Protein AF-A0A952M1B8-F1 (afdb_monomer_lite)

Structure (mmCIF, N/CA/C/O backbone):
data_AF-A0A952M1B8-F1
#
_entry.id   AF-A0A952M1B8-F1
#
loop_
_atom_site.group_PDB
_atom_site.id
_atom_site.type_symbol
_atom_site.label_atom_id
_atom_site.label_alt_id
_atom_site.label_comp_id
_atom_site.label_asym_id
_atom_site.label_entity_id
_atom_site.label_seq_id
_atom_site.pdbx_PDB_ins_code
_atom_site.Cartn_x
_atom_site.Cartn_y
_atom_site.Cartn_z
_atom_site.occupancy
_atom_site.B_iso_or_equiv
_atom_site.auth_seq_id
_atom_site.auth_comp_id
_atom_site.auth_asym_id
_atom_site.auth_atom_id
_atom_site.pdbx_PDB_model_num
ATOM 1 N N . GLY A 1 1 ? 20.178 -4.001 4.125 1.00 76.50 1 GLY A N 1
ATOM 2 C CA . GLY A 1 1 ? 19.374 -3.324 3.094 1.00 76.50 1 GLY A CA 1
ATOM 3 C C . GLY A 1 1 ? 18.760 -4.343 2.163 1.00 76.50 1 GLY A C 1
ATOM 4 O O . GLY A 1 1 ? 19.318 -4.590 1.111 1.00 76.50 1 GLY A O 1
ATOM 5 N N . GLY A 1 2 ? 17.657 -4.959 2.580 1.00 93.06 2 GLY A N 1
ATOM 6 C CA . GLY A 1 2 ? 16.921 -5.959 1.792 1.00 93.06 2 GLY A CA 1
ATOM 7 C C . GLY A 1 2 ? 15.444 -6.032 2.185 1.00 93.06 2 GLY A C 1
ATOM 8 O O . GLY A 1 2 ? 14.779 -7.016 1.898 1.00 93.06 2 GLY A O 1
ATOM 9 N N . ALA A 1 3 ? 14.955 -5.012 2.896 1.00 93.75 3 ALA A N 1
ATOM 10 C CA . ALA A 1 3 ? 13.543 -4.875 3.206 1.00 93.75 3 ALA A CA 1
ATOM 11 C C . ALA A 1 3 ? 12.838 -4.203 2.026 1.00 93.75 3 ALA A C 1
ATOM 13 O O . ALA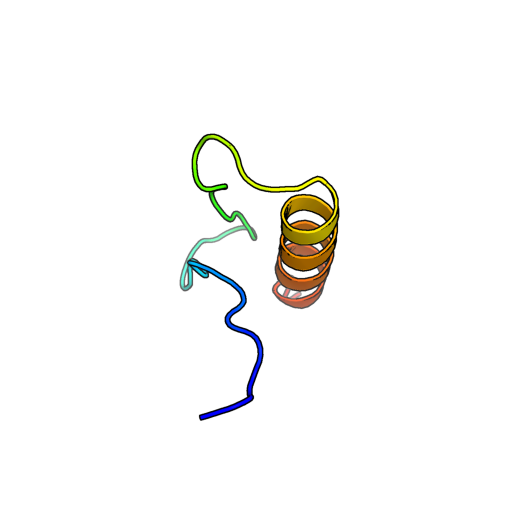 A 1 3 ? 13.415 -3.337 1.365 1.00 93.75 3 ALA A O 1
ATOM 14 N N . GLN A 1 4 ? 11.589 -4.588 1.791 1.00 92.94 4 GLN A N 1
ATOM 15 C CA . GLN A 1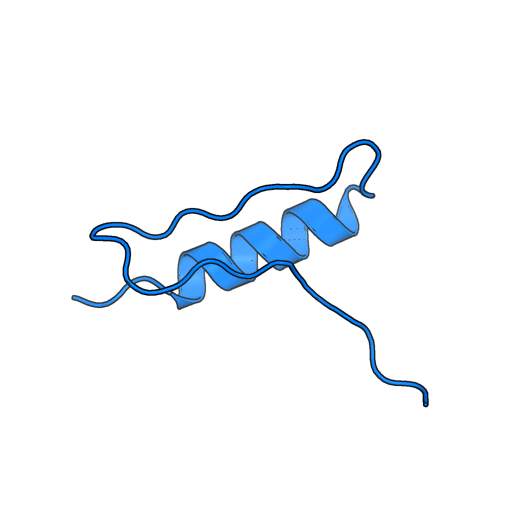 4 ? 10.732 -3.918 0.826 1.00 92.94 4 GLN A CA 1
ATOM 16 C C . GLN A 1 4 ? 10.209 -2.609 1.423 1.00 92.94 4 GLN A C 1
ATOM 18 O O . GLN A 1 4 ? 9.722 -2.587 2.552 1.00 92.94 4 GLN A O 1
ATOM 23 N N . ALA A 1 5 ? 10.297 -1.523 0.659 1.00 93.75 5 ALA A N 1
ATOM 24 C CA . ALA A 1 5 ? 9.663 -0.262 1.018 1.00 93.75 5 ALA A CA 1
ATOM 25 C C . ALA A 1 5 ? 8.202 -0.266 0.545 1.00 93.75 5 ALA A C 1
ATOM 27 O O . ALA A 1 5 ? 7.936 -0.554 -0.620 1.00 93.75 5 ALA A O 1
ATOM 28 N N . ILE A 1 6 ? 7.270 0.067 1.440 1.00 95.44 6 ILE A N 1
ATOM 29 C CA . ILE A 1 6 ? 5.840 0.230 1.143 1.00 95.44 6 ILE A CA 1
ATOM 30 C C . ILE A 1 6 ? 5.447 1.641 1.583 1.00 95.44 6 ILE A C 1
ATOM 32 O O . ILE A 1 6 ? 5.605 1.984 2.754 1.00 95.44 6 ILE A O 1
ATOM 36 N N . GLY A 1 7 ? 4.966 2.465 0.653 1.00 93.69 7 GLY A N 1
ATOM 37 C CA . GLY A 1 7 ? 4.536 3.832 0.941 1.00 93.69 7 GLY A CA 1
ATOM 38 C C . GLY A 1 7 ? 4.692 4.786 -0.248 1.00 93.69 7 GLY A C 1
ATOM 39 O O . GLY A 1 7 ? 5.025 4.340 -1.349 1.00 93.69 7 GLY A O 1
ATOM 40 N N . PRO A 1 8 ? 4.473 6.097 -0.039 1.00 95.75 8 PRO A N 1
ATOM 41 C CA . PRO A 1 8 ? 4.267 6.770 1.253 1.00 95.75 8 PRO A CA 1
ATOM 42 C C . PRO A 1 8 ? 2.951 6.382 1.952 1.00 95.75 8 PRO A C 1
ATOM 44 O O . PRO A 1 8 ? 1.972 6.063 1.288 1.00 95.75 8 PRO A O 1
ATOM 47 N N . ILE A 1 9 ? 2.935 6.407 3.293 1.00 97.50 9 ILE A N 1
ATOM 48 C CA . ILE A 1 9 ? 1.745 6.116 4.115 1.00 97.50 9 ILE A CA 1
ATOM 49 C C . ILE A 1 9 ? 1.297 7.407 4.799 1.00 97.50 9 ILE A C 1
ATOM 51 O O . ILE A 1 9 ? 2.067 8.006 5.553 1.00 97.50 9 ILE A O 1
ATOM 55 N N . LEU A 1 10 ? 0.061 7.834 4.551 1.00 97.56 10 LEU A N 1
ATOM 56 C CA . LEU A 1 10 ? -0.531 9.000 5.205 1.00 97.56 10 LEU A CA 1
ATOM 57 C C . LEU A 1 10 ? -1.089 8.606 6.577 1.00 97.56 10 LEU A C 1
ATOM 59 O O . LEU A 1 10 ? -1.588 7.500 6.765 1.00 97.56 10 LEU A O 1
ATOM 63 N N . GLN A 1 11 ? -1.009 9.511 7.549 1.00 96.62 11 GLN A N 1
ATOM 64 C CA . GLN A 1 11 ? -1.463 9.284 8.924 1.00 96.62 11 GLN A CA 1
ATOM 65 C C . GLN A 1 11 ? -2.225 10.510 9.441 1.00 96.62 11 GLN A C 1
ATOM 67 O O . GLN A 1 11 ? -2.008 11.624 8.968 1.00 96.62 11 GLN A O 1
ATOM 72 N N . GLY A 1 12 ? -3.113 10.304 10.419 1.00 95.12 12 GLY A N 1
ATOM 73 C CA . GLY A 1 12 ? -3.846 11.390 11.087 1.00 95.12 12 GLY A CA 1
ATOM 74 C C . GLY A 1 12 ? -5.068 11.931 10.333 1.00 95.12 12 GLY A C 1
ATOM 75 O O . GLY A 1 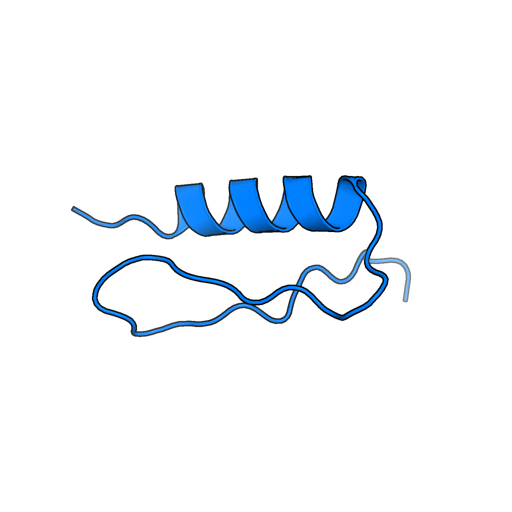12 ? -5.583 12.985 10.691 1.00 95.12 12 GLY A O 1
ATOM 76 N N . LEU A 1 13 ? -5.539 11.236 9.295 1.00 95.88 13 LEU A N 1
ATOM 77 C CA . LEU A 1 13 ? -6.764 11.590 8.573 1.00 95.88 13 LEU A CA 1
ATOM 78 C C . LEU A 1 13 ? -7.999 10.974 9.248 1.00 95.88 13 LEU A C 1
ATOM 80 O O . LEU A 1 13 ? -7.930 9.864 9.765 1.00 95.88 13 LEU A O 1
ATOM 84 N N . ASN A 1 14 ? -9.155 11.646 9.154 1.00 95.25 14 ASN A N 1
ATOM 85 C CA . ASN A 1 14 ? -10.436 11.134 9.679 1.00 95.25 14 ASN A CA 1
ATOM 86 C C . ASN A 1 14 ? -10.900 9.828 9.012 1.00 95.25 14 ASN A C 1
ATOM 88 O O . ASN A 1 14 ? -11.740 9.120 9.557 1.00 95.25 14 ASN A O 1
ATOM 92 N N . LYS A 1 15 ? -10.424 9.546 7.795 1.00 95.50 15 LYS A N 1
ATOM 93 C CA . LYS A 1 15 ? -10.662 8.291 7.078 1.00 95.50 15 LYS A CA 1
ATOM 94 C C . LYS A 1 15 ? -9.364 7.846 6.412 1.00 95.50 15 LYS A C 1
ATOM 96 O O . LYS A 1 15 ? -8.628 8.719 5.940 1.00 95.50 15 LYS A O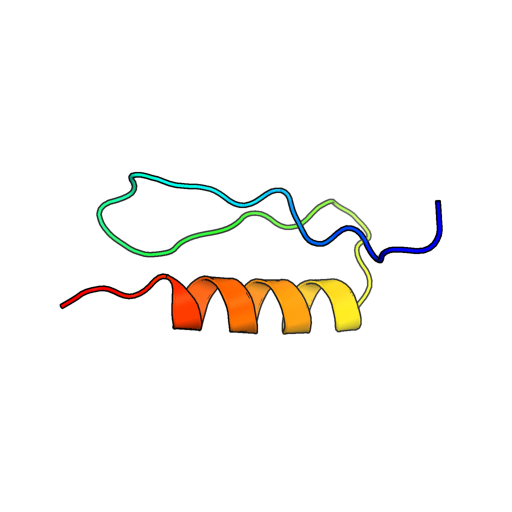 1
ATOM 101 N N . PRO A 1 16 ? -9.099 6.533 6.318 1.00 97.38 16 PRO A N 1
ATOM 102 C CA . PRO A 1 16 ? -7.908 6.039 5.648 1.00 97.38 16 PRO A CA 1
ATOM 103 C C . PRO A 1 16 ? -7.877 6.451 4.185 1.00 97.38 16 PRO A C 1
ATOM 105 O O . PRO A 1 16 ? -8.834 6.252 3.435 1.00 97.38 16 PRO A O 1
ATOM 108 N N . MET A 1 17 ? -6.755 7.030 3.791 1.00 96.25 17 MET A N 1
ATOM 109 C CA . MET A 1 17 ? -6.483 7.420 2.422 1.00 96.25 17 MET A CA 1
ATOM 110 C C . MET A 1 17 ? -4.975 7.374 2.235 1.00 96.25 17 MET A C 1
ATOM 112 O O . MET A 1 17 ? -4.243 7.840 3.103 1.00 96.25 17 MET A O 1
ATOM 116 N N . ASN A 1 18 ? -4.514 6.830 1.116 1.00 98.00 18 ASN A N 1
ATOM 117 C CA . ASN A 1 18 ? -3.110 6.859 0.731 1.00 98.00 18 ASN A CA 1
ATOM 118 C C . ASN A 1 18 ? -3.008 7.218 -0.749 1.00 98.00 18 ASN A C 1
ATOM 120 O O . ASN A 1 18 ? -3.901 6.889 -1.531 1.00 98.00 18 ASN A O 1
ATOM 124 N N . ASP A 1 19 ? -1.926 7.897 -1.111 1.00 96.81 19 ASP A N 1
ATOM 125 C CA . ASP A 1 19 ? -1.625 8.243 -2.497 1.00 96.81 19 ASP A CA 1
ATOM 126 C C . ASP A 1 19 ? -0.725 7.182 -3.137 1.00 96.81 19 ASP A C 1
ATOM 128 O O . ASP A 1 19 ? 0.079 6.532 -2.461 1.00 96.81 19 ASP A O 1
ATOM 132 N N . LEU A 1 20 ? -0.849 7.020 -4.452 1.00 97.12 20 LEU A N 1
ATOM 133 C CA . LEU A 1 20 ? 0.028 6.155 -5.228 1.00 97.12 20 LEU A CA 1
ATOM 134 C C . LEU A 1 20 ? 1.058 6.995 -5.970 1.00 97.12 20 LEU A C 1
ATOM 136 O O . LEU A 1 20 ? 0.747 7.987 -6.625 1.00 97.12 20 LEU A O 1
ATOM 140 N N . SER A 1 21 ? 2.303 6.524 -5.952 1.00 95.44 21 SER A N 1
ATOM 141 C CA . SER A 1 21 ? 3.321 7.086 -6.833 1.00 95.44 21 SER A CA 1
ATOM 142 C C . SER A 1 21 ? 2.925 6.865 -8.295 1.00 95.44 21 SER A C 1
ATOM 144 O O . SER A 1 21 ? 2.486 5.780 -8.681 1.00 95.44 21 SER A O 1
ATOM 146 N N . ARG A 1 22 ? 3.114 7.879 -9.145 1.00 97.00 22 ARG A N 1
ATOM 147 C CA . ARG A 1 22 ? 2.900 7.726 -10.593 1.00 97.00 22 ARG A CA 1
ATOM 148 C C . ARG A 1 22 ? 3.757 6.582 -11.139 1.00 97.00 22 ARG A C 1
ATOM 150 O O . ARG A 1 22 ? 4.950 6.522 -10.859 1.00 97.00 22 ARG A O 1
ATOM 157 N N . GLY A 1 23 ? 3.150 5.721 -11.955 1.00 97.00 23 GLY A N 1
ATOM 158 C CA . GLY A 1 23 ? 3.834 4.572 -12.554 1.00 97.00 23 GLY A CA 1
ATOM 159 C C . GLY A 1 23 ? 4.114 3.423 -11.581 1.00 97.00 23 GLY A C 1
ATOM 160 O O . GLY A 1 23 ? 4.957 2.585 -11.890 1.00 97.00 23 GLY A O 1
ATOM 161 N N . CYS A 1 24 ? 3.444 3.374 -10.422 1.00 97.19 24 CYS A N 1
ATOM 162 C CA . CYS A 1 24 ? 3.558 2.238 -9.512 1.00 97.19 24 CYS A CA 1
ATOM 163 C C . CYS A 1 24 ? 3.089 0.931 -10.168 1.00 97.19 24 CYS A C 1
ATOM 165 O O . CYS A 1 24 ? 2.281 0.924 -11.104 1.00 97.19 24 CYS A O 1
ATOM 167 N N . SER A 1 25 ? 3.581 -0.192 -9.654 1.00 97.75 25 SER A N 1
ATOM 168 C CA . SER A 1 25 ? 3.116 -1.502 -10.097 1.00 97.75 25 SER A CA 1
ATOM 169 C C . SER A 1 25 ? 1.712 -1.802 -9.559 1.00 97.75 25 SER A C 1
ATOM 171 O O . SER A 1 25 ? 1.253 -1.213 -8.577 1.00 97.75 25 SER A O 1
ATOM 173 N N . ALA A 1 26 ? 1.033 -2.780 -10.162 1.00 98.12 26 ALA A N 1
ATOM 174 C CA . ALA A 1 26 ? -0.218 -3.299 -9.608 1.00 98.12 26 ALA A CA 1
ATOM 175 C C . ALA A 1 26 ? -0.020 -3.867 -8.190 1.00 98.12 26 ALA A C 1
ATOM 177 O O . ALA A 1 26 ? -0.906 -3.751 -7.347 1.00 98.12 26 ALA A O 1
ATOM 178 N N . GLN A 1 27 ? 1.161 -4.428 -7.905 1.00 98.12 27 GLN A N 1
ATOM 179 C CA . GLN A 1 27 ? 1.483 -4.942 -6.578 1.00 98.12 27 GLN A CA 1
ATOM 180 C C . GLN A 1 27 ? 1.595 -3.819 -5.540 1.00 98.12 27 GLN A C 1
ATOM 182 O O . GLN A 1 27 ? 1.127 -3.987 -4.417 1.00 98.12 27 GLN A O 1
ATOM 187 N N . ASP A 1 28 ? 2.147 -2.661 -5.912 1.00 97.12 28 ASP A N 1
ATOM 188 C CA . ASP A 1 28 ? 2.210 -1.496 -5.019 1.00 97.12 28 ASP A CA 1
ATOM 189 C C . ASP A 1 28 ? 0.807 -0.987 -4.675 1.00 97.12 28 ASP A C 1
ATOM 191 O O . ASP A 1 28 ? 0.532 -0.675 -3.516 1.00 97.12 28 ASP A O 1
ATOM 195 N N . ALA A 1 29 ? -0.105 -0.982 -5.655 1.00 97.25 29 ALA A N 1
ATOM 196 C CA . ALA A 1 29 ? -1.503 -0.627 -5.429 1.00 97.25 29 ALA A CA 1
ATOM 197 C C . ALA A 1 29 ? -2.185 -1.601 -4.456 1.00 97.25 29 ALA A C 1
ATOM 199 O O . ALA A 1 29 ? -2.817 -1.164 -3.497 1.00 97.25 29 ALA A O 1
ATOM 200 N N . VAL A 1 30 ? -2.015 -2.914 -4.649 1.00 98.06 30 VAL A N 1
ATOM 201 C CA . VAL A 1 30 ? -2.559 -3.935 -3.735 1.00 98.06 30 VAL A CA 1
ATOM 202 C C . VAL A 1 30 ? -2.002 -3.767 -2.320 1.00 98.06 30 VAL A C 1
ATOM 204 O O . VAL A 1 30 ? -2.763 -3.803 -1.353 1.00 98.06 30 VAL A O 1
ATOM 207 N N . AS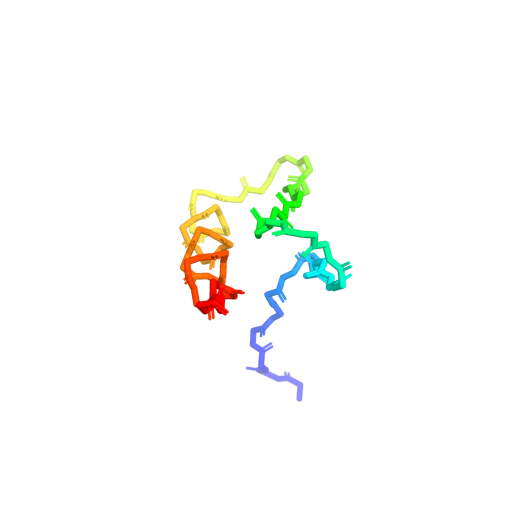N A 1 31 ? -0.698 -3.522 -2.190 1.00 97.69 31 ASN A N 1
ATOM 208 C CA . ASN A 1 31 ? -0.063 -3.306 -0.893 1.00 97.69 31 ASN A CA 1
ATOM 209 C C . ASN A 1 31 ? -0.634 -2.062 -0.188 1.00 97.69 31 ASN A C 1
ATOM 211 O O . ASN A 1 31 ? -0.957 -2.121 0.996 1.00 97.69 31 ASN A O 1
ATOM 215 N N . LEU A 1 32 ? -0.817 -0.952 -0.908 1.00 97.25 32 LEU A N 1
ATOM 216 C CA . LEU A 1 32 ? -1.373 0.289 -0.353 1.00 97.25 32 LEU A CA 1
ATOM 217 C C . LEU A 1 32 ? -2.871 0.180 -0.038 1.00 97.25 32 LEU A C 1
ATOM 219 O O . LEU A 1 32 ? -3.331 0.785 0.932 1.00 97.25 32 LEU A O 1
ATOM 223 N N . ILE A 1 33 ? -3.628 -0.629 -0.784 1.00 97.38 33 ILE A N 1
ATOM 224 C CA . ILE A 1 33 ? -5.015 -0.977 -0.437 1.00 97.38 33 ILE A CA 1
ATOM 225 C C . ILE A 1 33 ? -5.046 -1.749 0.885 1.00 97.38 33 ILE A C 1
ATOM 227 O O . ILE A 1 33 ? -5.819 -1.396 1.776 1.00 97.38 33 ILE A O 1
ATOM 231 N N . ALA A 1 34 ? -4.183 -2.758 1.043 1.00 97.75 34 ALA A N 1
ATOM 232 C CA . ALA A 1 34 ? -4.093 -3.535 2.278 1.00 97.75 34 ALA A CA 1
ATOM 233 C C . ALA A 1 34 ? -3.714 -2.655 3.482 1.00 97.75 34 ALA A C 1
ATOM 235 O O . ALA A 1 34 ? -4.326 -2.769 4.544 1.00 97.75 34 ALA A O 1
ATOM 236 N N . VAL A 1 35 ? -2.766 -1.728 3.302 1.00 97.56 35 VAL A N 1
ATOM 237 C CA . VAL A 1 35 ? -2.404 -0.737 4.329 1.00 97.56 35 VAL A CA 1
ATOM 238 C C . VAL A 1 35 ? -3.592 0.167 4.663 1.00 97.56 35 VAL A C 1
ATOM 240 O O . VAL A 1 35 ? -3.916 0.323 5.835 1.00 97.56 35 VAL A O 1
ATOM 243 N N . SER A 1 36 ? -4.287 0.710 3.659 1.00 97.31 36 SER A N 1
ATOM 244 C CA . SER A 1 36 ? -5.451 1.584 3.875 1.00 97.31 36 SER A CA 1
ATOM 245 C C . SER A 1 36 ? -6.570 0.874 4.644 1.00 97.31 36 SER A C 1
ATOM 247 O O . SER A 1 36 ? -7.174 1.468 5.533 1.00 97.31 36 SER A O 1
ATOM 249 N N . ALA A 1 37 ? -6.822 -0.405 4.347 1.00 97.25 37 ALA A N 1
ATOM 250 C CA . ALA A 1 37 ? -7.797 -1.217 5.074 1.00 97.25 37 ALA A CA 1
ATOM 251 C C . ALA A 1 37 ? -7.380 -1.450 6.536 1.00 97.25 37 ALA A C 1
ATOM 253 O O . ALA A 1 37 ? -8.218 -1.386 7.430 1.00 97.25 37 ALA A O 1
ATOM 254 N N . ALA A 1 38 ? -6.086 -1.665 6.787 1.00 96.62 38 ALA A N 1
ATOM 255 C CA . ALA A 1 38 ? 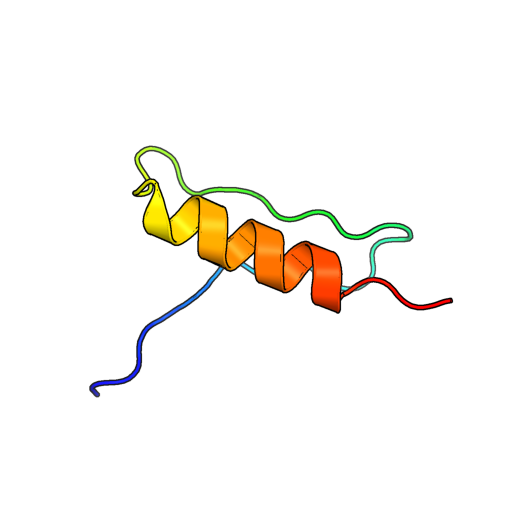-5.548 -1.842 8.135 1.00 96.62 38 ALA A CA 1
ATOM 256 C C . ALA A 1 38 ? -5.516 -0.544 8.965 1.00 96.62 38 ALA A C 1
ATOM 258 O O . ALA A 1 38 ? -5.431 -0.605 10.187 1.00 96.62 38 ALA A O 1
ATOM 259 N N . GLN A 1 39 ? -5.565 0.624 8.321 1.00 97.50 39 GLN A N 1
ATOM 260 C CA . GLN A 1 39 ? -5.583 1.928 8.992 1.00 97.50 39 GLN A CA 1
ATOM 261 C C . GLN A 1 39 ? -6.971 2.352 9.486 1.00 97.50 39 GLN A C 1
ATOM 263 O O . GLN A 1 39 ? -7.082 3.392 10.133 1.00 97.50 39 GLN A O 1
ATOM 268 N N . VAL A 1 40 ? -8.027 1.597 9.172 1.00 95.38 40 VAL A N 1
ATOM 269 C CA . VAL A 1 40 ? -9.361 1.854 9.725 1.00 95.38 40 VAL A CA 1
ATOM 270 C C . VAL A 1 40 ? -9.311 1.633 11.238 1.00 95.38 40 VAL A C 1
ATOM 272 O O . VAL A 1 40 ? -8.920 0.565 11.701 1.00 95.38 40 VAL A O 1
ATOM 275 N N . THR A 1 41 ? -9.729 2.635 12.002 1.00 83.38 41 THR A N 1
ATOM 276 C CA . THR A 1 41 ? -10.000 2.529 13.439 1.00 83.38 41 THR A CA 1
ATOM 277 C C . THR A 1 41 ? -11.468 2.868 13.667 1.00 83.38 41 THR A C 1
ATOM 279 O O . THR A 1 41 ? -11.963 3.782 13.003 1.00 83.38 41 THR A O 1
ATOM 282 N N . ASP A 1 42 ? -12.142 2.131 14.555 1.00 67.75 42 ASP A N 1
ATOM 283 C CA . ASP A 1 42 ? -13.542 2.386 14.939 1.00 67.75 42 ASP A CA 1
ATOM 284 C C . ASP A 1 42 ? -13.760 3.807 15.492 1.00 67.75 42 ASP A C 1
ATOM 286 O O . ASP A 1 42 ? -12.849 4.330 16.182 1.00 67.75 42 ASP A O 1
#

pLDDT: mean 94.99, std 5.74, range [67.75, 98.12]

Sequence (42 aa):
GGAQAIGPILQGLNKPMNDLSRGCSAQDAVNLIAVSAAQVTD

Secondary structure (DSSP, 8-state):
--PPP------S-SS---PPPTT--HHHHHHHHHHHHHT---

Foldseek 3Di:
DPDDDQDPADDDDPAQDGDDDPPDDPVSVVSSVVVRVVRDDD

Radius of gyration: 11.06 Å; chains: 1; bounding box: 33×18×28 Å